Protein AF-A0A961WKL3-F1 (afdb_monomer_lite)

Sequence (100 aa):
MEDRRNLPPGEGRQTNGGPARDAPRPSEPAFNIPSIILALLALMAAIHGLREFLLTRDQDIALLLRAAYIPARYSLDGGLDLYAFTSPVTYSLLHGSWAH

Secondary structure (DSSP, 8-state):
--------S--------S-----------S----HHHHHHHHHHHHHHHHHHHT--HHHHHHHHHHHS--GGGGSTTT---HHHHHHHHHGGG--SSTT-

Foldseek 3Di:
DDDDPDDDPDPPPPPPPPPPPPPPDPPDPPDPDDVVVVVLVVQLVVVACCLPPPDDPVRNVVVCVQQADDVVLPDPPNDCDPSVVRNVPSNVSDDPDPVD

Structure (mmCIF, N/CA/C/O backbone):
data_AF-A0A961WKL3-F1
#
_entry.id   AF-A0A961WKL3-F1
#
loop_
_atom_site.group_PDB
_atom_site.id
_atom_site.type_symbol
_atom_site.label_atom_id
_atom_site.label_alt_id
_atom_site.label_comp_id
_atom_site.label_asym_id
_atom_site.label_entity_id
_atom_site.label_seq_id
_atom_site.pdbx_PDB_ins_code
_atom_site.Cartn_x
_atom_site.Cartn_y
_atom_site.Cartn_z
_atom_site.occupancy
_atom_site.B_iso_or_equiv
_atom_site.auth_seq_id
_atom_site.auth_comp_id
_atom_site.auth_asym_id
_atom_site.auth_atom_id
_atom_site.pdbx_PDB_model_num
ATOM 1 N N . MET A 1 1 ? -28.789 -25.488 78.385 1.00 49.97 1 MET A N 1
ATOM 2 C CA . MET A 1 1 ? -29.364 -26.476 77.455 1.00 49.97 1 MET A CA 1
ATOM 3 C C . MET A 1 1 ? -30.839 -26.145 77.285 1.00 49.97 1 MET A C 1
ATOM 5 O O . MET A 1 1 ? -31.570 -26.324 78.243 1.00 49.97 1 MET A O 1
ATOM 9 N N . GLU A 1 2 ? -31.375 -25.535 76.232 1.00 54.06 2 GLU A N 1
ATOM 10 C CA . GLU A 1 2 ? -30.869 -24.846 75.043 1.00 54.06 2 GLU A CA 1
ATOM 11 C C . GLU A 1 2 ? -31.909 -23.771 74.685 1.00 54.06 2 GLU A C 1
ATOM 13 O O . GLU A 1 2 ? -33.106 -23.903 74.947 1.00 54.06 2 GLU A O 1
ATOM 18 N N . ASP A 1 3 ? -31.391 -22.712 74.084 1.00 55.91 3 ASP A N 1
ATOM 19 C CA . ASP A 1 3 ? -32.046 -21.560 73.486 1.00 55.91 3 ASP A CA 1
ATOM 20 C C . ASP A 1 3 ? -33.142 -21.942 72.469 1.00 55.91 3 ASP A C 1
ATOM 22 O O . ASP A 1 3 ? -32.879 -22.582 71.453 1.00 55.91 3 ASP A O 1
ATOM 26 N N . ARG A 1 4 ? -34.392 -21.544 72.743 1.00 58.19 4 ARG A N 1
ATOM 27 C CA . ARG A 1 4 ? -35.541 -21.683 71.828 1.00 58.19 4 ARG A CA 1
ATOM 28 C C . ARG A 1 4 ? -36.207 -20.340 71.523 1.00 58.19 4 ARG A C 1
ATOM 30 O O . ARG A 1 4 ? -37.432 -20.243 71.523 1.00 58.19 4 ARG A O 1
ATOM 37 N N . ARG A 1 5 ? -35.423 -19.284 71.287 1.00 65.12 5 ARG A N 1
ATOM 38 C CA . ARG A 1 5 ? -35.965 -17.961 70.922 1.00 65.12 5 ARG A CA 1
ATOM 39 C C . ARG A 1 5 ? -35.424 -17.389 69.613 1.00 65.12 5 ARG A C 1
ATOM 41 O O . ARG A 1 5 ? -35.256 -16.179 69.522 1.00 65.12 5 ARG A O 1
ATOM 48 N N . ASN A 1 6 ? -35.198 -18.209 68.584 1.00 60.62 6 ASN A N 1
ATOM 49 C CA . ASN A 1 6 ? -34.945 -17.654 67.250 1.00 60.62 6 ASN A CA 1
ATOM 50 C C . ASN A 1 6 ? -35.195 -18.639 66.099 1.00 60.62 6 ASN A C 1
ATOM 52 O O . ASN A 1 6 ? -34.264 -19.195 65.525 1.00 60.62 6 ASN A O 1
ATOM 56 N N . LEU A 1 7 ? -36.460 -18.824 65.715 1.00 63.84 7 LEU A N 1
ATOM 57 C CA . LEU A 1 7 ? -36.760 -19.317 64.373 1.00 63.84 7 LEU A CA 1
ATOM 58 C C . LEU A 1 7 ? -37.830 -18.418 63.740 1.00 63.84 7 LEU A C 1
ATOM 60 O O . LEU A 1 7 ? -38.963 -18.407 64.228 1.00 63.84 7 LEU A O 1
ATOM 64 N N . PRO A 1 8 ? -37.492 -17.623 62.710 1.00 65.19 8 PRO A N 1
ATOM 65 C CA . PRO A 1 8 ? -38.488 -16.842 61.994 1.00 65.19 8 PRO A CA 1
ATOM 66 C C . PRO A 1 8 ? -39.473 -17.791 61.285 1.00 65.19 8 PRO A C 1
ATOM 68 O O . PRO A 1 8 ? -39.035 -18.700 60.575 1.00 65.19 8 PRO A O 1
ATOM 71 N N . PRO A 1 9 ? -40.796 -17.615 61.453 1.00 62.53 9 PRO A N 1
ATOM 72 C CA . PRO A 1 9 ? -41.780 -18.348 60.678 1.00 62.53 9 PRO A CA 1
ATOM 73 C C . PRO A 1 9 ? -41.865 -17.725 59.287 1.00 62.53 9 PRO A C 1
ATOM 75 O O . PRO A 1 9 ? -42.278 -16.578 59.122 1.00 62.53 9 PRO A O 1
ATOM 78 N N . GLY A 1 10 ? -41.459 -18.493 58.285 1.00 55.38 10 GLY A N 1
ATOM 79 C CA . GLY A 1 10 ? -41.568 -18.088 56.895 1.00 55.38 10 GLY A CA 1
ATOM 80 C C . GLY A 1 10 ? -40.382 -18.570 56.092 1.00 55.38 10 GLY A C 1
ATOM 81 O O . GLY A 1 10 ? -39.572 -17.768 55.636 1.00 55.38 10 GLY A O 1
ATOM 82 N N . GLU A 1 11 ? -40.325 -19.880 55.847 1.00 57.47 11 GLU A N 1
ATOM 83 C CA . GLU A 1 11 ? -39.882 -20.344 54.538 1.00 57.47 11 GLU A CA 1
ATOM 84 C C . GLU A 1 11 ? -40.754 -19.629 53.501 1.00 57.47 11 GLU A C 1
ATOM 86 O O . GLU A 1 11 ? -41.847 -20.068 53.139 1.00 57.47 11 GLU A O 1
ATOM 91 N N . GLY A 1 12 ? -40.275 -18.471 53.049 1.00 51.28 12 GLY A N 1
ATOM 92 C CA . GLY A 1 12 ? -40.634 -17.931 51.759 1.00 51.28 12 GLY A CA 1
ATOM 93 C C . GLY A 1 12 ? -40.217 -18.989 50.761 1.00 51.28 12 GLY A C 1
ATOM 94 O O . GLY A 1 12 ? -39.053 -19.060 50.374 1.00 51.28 12 GLY A O 1
ATOM 95 N N . ARG A 1 13 ? -41.165 -19.872 50.443 1.00 58.28 13 ARG A N 1
ATOM 96 C CA . ARG A 1 13 ? -41.098 -20.857 49.380 1.00 58.28 13 ARG A CA 1
ATOM 97 C C . ARG A 1 13 ? -40.407 -20.177 48.207 1.00 58.28 13 ARG A C 1
ATOM 99 O O . ARG A 1 13 ? -41.001 -19.320 47.557 1.00 58.28 13 ARG A O 1
ATOM 106 N N . GLN A 1 14 ? -39.150 -20.531 47.962 1.00 57.97 14 GLN A N 1
ATOM 107 C CA . GLN A 1 14 ? -38.454 -20.140 46.748 1.00 57.97 14 GLN A CA 1
ATOM 108 C C . GLN A 1 14 ? -39.106 -20.929 45.607 1.00 57.97 14 GLN A C 1
ATOM 110 O O . GLN A 1 14 ? -38.557 -21.892 45.086 1.00 57.97 14 GLN A O 1
ATOM 115 N N . THR A 1 15 ? -40.337 -20.562 45.241 1.00 53.31 15 THR A N 1
ATOM 116 C CA . THR A 1 15 ? -40.930 -20.932 43.964 1.00 53.31 15 THR A CA 1
ATOM 117 C C . THR A 1 15 ? -40.273 -20.060 42.917 1.00 53.31 15 THR A C 1
ATOM 119 O O . THR A 1 15 ? -40.861 -19.100 42.428 1.00 53.31 15 THR A O 1
ATOM 122 N N . ASN A 1 16 ? -39.036 -20.377 42.569 1.00 53.50 16 ASN A N 1
ATOM 123 C CA . ASN A 1 16 ? -38.542 -19.975 41.265 1.00 53.50 16 ASN A CA 1
ATOM 124 C C . ASN A 1 16 ? -38.178 -21.210 40.448 1.00 53.50 16 ASN A C 1
ATOM 126 O O . ASN A 1 16 ? -37.098 -21.338 39.896 1.00 53.50 16 ASN A O 1
ATOM 130 N N . GLY A 1 17 ? -39.139 -22.134 40.400 1.00 54.88 17 GLY A N 1
ATOM 131 C CA . GLY A 1 17 ? -39.316 -23.072 39.297 1.00 54.88 17 GLY A CA 1
ATOM 132 C C . GLY A 1 17 ? -40.218 -22.471 38.216 1.00 54.88 17 GLY A C 1
ATOM 133 O O . GLY A 1 17 ? -41.098 -23.156 37.704 1.00 54.88 17 GLY A O 1
ATOM 134 N N . GLY A 1 18 ? -40.079 -21.176 37.914 1.00 57.91 18 GLY A N 1
ATOM 135 C CA . GLY A 1 18 ? -40.577 -20.670 36.638 1.00 57.91 18 GLY A CA 1
ATOM 136 C C . GLY A 1 18 ? -39.663 -21.216 35.542 1.00 57.91 18 GLY A C 1
ATOM 137 O O . GLY A 1 18 ? -38.470 -21.352 35.816 1.00 57.91 18 GLY A O 1
ATOM 138 N N . PRO A 1 19 ? -40.156 -21.542 34.329 1.00 57.03 19 PRO A N 1
ATOM 139 C CA . PRO A 1 19 ? -39.253 -21.813 33.222 1.00 57.03 19 PRO A CA 1
ATOM 140 C C . PRO A 1 19 ? -38.371 -20.575 33.129 1.00 57.03 19 PRO A C 1
ATOM 142 O O . PRO A 1 19 ? -38.876 -19.487 32.831 1.00 57.03 19 PRO A O 1
ATOM 145 N N . ALA A 1 20 ? -37.098 -20.711 33.513 1.00 62.50 20 ALA A N 1
ATOM 146 C CA . ALA A 1 20 ? -36.095 -19.711 33.228 1.00 62.50 20 ALA A CA 1
ATOM 147 C C . ALA A 1 20 ? -36.172 -19.606 31.719 1.00 62.50 20 ALA A C 1
ATOM 149 O O . ALA A 1 20 ? -35.775 -20.525 31.009 1.00 62.50 20 ALA A O 1
ATOM 150 N N . ARG A 1 21 ? -36.898 -18.585 31.260 1.00 61.62 21 ARG A N 1
ATOM 151 C CA . ARG A 1 21 ? -37.139 -18.357 29.854 1.00 61.62 21 ARG A CA 1
ATOM 152 C C . ARG A 1 21 ? -35.745 -18.367 29.272 1.00 61.62 21 ARG A C 1
ATOM 154 O O . ARG A 1 21 ? -34.927 -17.542 29.684 1.00 61.62 21 ARG A O 1
ATOM 161 N N . ASP A 1 22 ? -35.489 -19.314 28.380 1.00 62.81 22 ASP A N 1
ATOM 162 C CA . ASP A 1 22 ? -34.414 -19.236 27.410 1.00 62.81 22 ASP A CA 1
ATOM 163 C C . ASP A 1 22 ? -34.697 -17.982 26.576 1.00 62.81 22 ASP A C 1
ATOM 165 O O . ASP A 1 22 ? -35.193 -18.032 25.454 1.00 62.81 22 ASP A O 1
ATOM 169 N N . ALA A 1 23 ? -34.515 -16.813 27.188 1.00 69.31 23 ALA A N 1
ATOM 170 C CA . ALA A 1 23 ? -34.513 -15.548 26.508 1.00 69.31 23 ALA A CA 1
ATOM 171 C C . ALA A 1 23 ? -33.313 -15.656 25.570 1.00 69.31 23 ALA A C 1
ATOM 173 O O . ALA A 1 23 ? -32.206 -15.912 26.064 1.00 69.31 23 ALA A O 1
ATOM 174 N N . PRO A 1 24 ? -33.511 -15.538 24.245 1.00 72.38 24 PRO A N 1
ATOM 175 C CA . PRO A 1 24 ? -32.404 -15.565 23.309 1.00 72.38 24 PRO A CA 1
ATOM 176 C C . PRO A 1 24 ? -31.370 -14.558 23.801 1.00 72.38 24 PRO A C 1
ATOM 178 O O . PRO A 1 24 ? -31.672 -13.368 23.922 1.00 72.38 24 PRO A O 1
ATOM 181 N N . ARG A 1 25 ? -30.181 -15.045 24.179 1.00 75.75 25 ARG A N 1
ATOM 182 C CA . ARG A 1 25 ? -29.086 -14.149 24.548 1.00 75.75 25 ARG A CA 1
ATOM 183 C C . ARG A 1 25 ? -28.879 -13.232 23.344 1.00 75.75 25 ARG A C 1
ATOM 185 O O . ARG A 1 25 ? -28.820 -13.762 22.231 1.00 75.75 25 ARG A O 1
ATOM 192 N N . PRO A 1 26 ? -28.816 -11.902 23.528 1.00 77.81 26 PRO A N 1
ATOM 193 C CA . PRO A 1 26 ? -28.523 -11.000 22.429 1.00 77.81 26 PRO A CA 1
ATOM 194 C C . PRO A 1 26 ? -27.272 -11.510 21.721 1.00 77.81 26 PRO A C 1
ATOM 196 O O . PRO A 1 26 ? -26.235 -11.695 22.358 1.00 77.81 26 PRO A O 1
ATOM 199 N N . SER A 1 27 ? -27.397 -11.829 20.436 1.00 76.69 27 SER A N 1
ATOM 200 C CA . SER A 1 27 ? -26.259 -12.250 19.632 1.00 76.69 27 SER A CA 1
ATOM 201 C C . SER A 1 27 ? -25.276 -11.089 19.592 1.00 76.69 27 SER A C 1
ATOM 203 O O . SER A 1 27 ? -25.609 -10.020 19.073 1.00 76.69 27 SER A O 1
ATOM 205 N N . GLU A 1 28 ? -24.093 -11.282 20.169 1.00 76.88 28 GLU A N 1
ATOM 206 C CA . GLU A 1 28 ? -23.023 -10.302 20.054 1.00 76.88 28 GLU A CA 1
ATOM 207 C C . GLU A 1 28 ? -22.651 -10.144 18.572 1.00 76.88 28 GLU A C 1
ATOM 209 O O . GLU A 1 28 ? -22.670 -11.130 17.823 1.00 76.88 28 GLU A O 1
ATOM 214 N N . PRO A 1 29 ? -22.351 -8.917 18.110 1.00 81.19 29 PRO A N 1
ATOM 215 C CA . PRO A 1 29 ? -21.941 -8.704 16.734 1.00 81.19 29 PRO A CA 1
ATOM 216 C C . PRO A 1 29 ? -20.736 -9.586 16.402 1.00 81.19 29 PRO A C 1
ATOM 218 O O . PRO A 1 29 ? -19.703 -9.504 17.064 1.00 81.19 29 PRO A O 1
ATOM 221 N N . ALA A 1 30 ? -20.849 -10.390 15.342 1.00 75.44 30 ALA A N 1
ATOM 222 C CA . ALA A 1 30 ? -19.769 -11.277 14.902 1.00 75.44 30 ALA A CA 1
ATOM 223 C C . ALA A 1 30 ? -18.467 -10.518 14.574 1.00 75.44 30 ALA A C 1
ATOM 225 O O . ALA A 1 30 ? -17.381 -11.082 14.653 1.00 75.44 30 ALA A O 1
ATOM 226 N N . PHE A 1 31 ? -18.573 -9.227 14.242 1.00 72.31 31 PHE A N 1
ATOM 227 C CA . PHE A 1 31 ? -17.450 -8.337 13.963 1.00 72.31 31 PHE A CA 1
ATOM 228 C C . PHE A 1 31 ? -17.418 -7.176 14.958 1.00 72.31 31 PHE A C 1
ATOM 230 O O . PHE A 1 31 ? -17.795 -6.050 14.641 1.00 72.31 31 PHE A O 1
ATOM 237 N N . ASN A 1 32 ? -16.931 -7.446 16.168 1.00 83.12 32 ASN A N 1
ATOM 238 C CA . ASN A 1 32 ? -16.559 -6.415 17.139 1.00 83.12 32 ASN A CA 1
ATOM 239 C C . ASN A 1 32 ? -15.104 -5.950 16.919 1.00 83.12 32 ASN A C 1
ATOM 241 O O . ASN A 1 32 ? -14.271 -6.020 17.821 1.00 83.12 32 ASN A O 1
ATOM 245 N N . ILE A 1 33 ? -14.769 -5.545 15.691 1.00 87.19 33 ILE A N 1
ATOM 246 C CA . ILE A 1 33 ? -13.446 -4.999 15.356 1.00 87.19 33 ILE A CA 1
ATOM 247 C C . ILE A 1 33 ? -13.535 -3.487 15.127 1.00 87.19 33 ILE A C 1
ATOM 249 O O . ILE A 1 33 ? -14.508 -3.016 14.534 1.00 87.19 33 ILE A O 1
ATOM 253 N N . PRO A 1 34 ? -12.522 -2.707 15.552 1.00 92.06 34 PRO A N 1
ATOM 254 C CA . PRO A 1 34 ? -12.419 -1.296 15.204 1.00 92.06 34 PRO A CA 1
ATOM 255 C C . PRO A 1 34 ? -12.557 -1.083 13.692 1.00 92.06 34 PRO A C 1
ATOM 257 O O . PRO A 1 34 ? -11.930 -1.787 12.898 1.00 92.06 34 PRO A O 1
ATOM 260 N N . SER A 1 35 ? -13.335 -0.077 13.289 1.00 91.69 35 SER A N 1
ATOM 261 C CA . SER A 1 35 ? -13.619 0.222 11.876 1.00 91.69 35 SER A CA 1
ATOM 262 C C . SER A 1 35 ? -12.358 0.420 11.030 1.00 91.69 35 S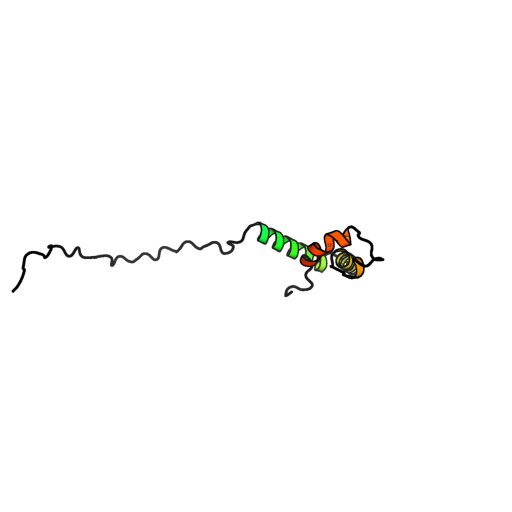ER A C 1
ATOM 264 O O . SER A 1 35 ? -12.338 0.052 9.857 1.00 91.69 35 SER A O 1
ATOM 266 N N . ILE A 1 36 ? -11.281 0.938 11.629 1.00 95.06 36 ILE A N 1
ATOM 267 C CA . ILE A 1 36 ? -9.991 1.115 10.956 1.00 95.06 36 ILE A CA 1
ATOM 268 C C . ILE A 1 36 ? -9.357 -0.214 10.530 1.00 95.06 36 ILE A C 1
ATOM 270 O O . ILE A 1 36 ? -8.756 -0.283 9.463 1.00 95.06 36 ILE A O 1
ATOM 274 N N . ILE A 1 37 ? -9.530 -1.283 11.314 1.00 93.94 37 ILE A N 1
ATOM 275 C CA . ILE A 1 37 ? -9.012 -2.611 10.965 1.00 93.94 37 ILE A CA 1
ATOM 276 C C . ILE A 1 37 ? -9.766 -3.140 9.748 1.00 93.94 37 ILE A C 1
ATOM 278 O O . ILE A 1 37 ? -9.143 -3.611 8.803 1.00 93.94 37 ILE A O 1
ATOM 282 N N . LEU A 1 38 ? -11.094 -2.994 9.731 1.00 92.62 38 LEU A N 1
ATOM 283 C CA . LEU A 1 38 ? -11.911 -3.387 8.584 1.00 92.62 38 LEU A CA 1
ATOM 284 C C . LEU A 1 38 ? -11.526 -2.603 7.320 1.00 92.62 38 LEU A C 1
ATOM 286 O O . LEU A 1 38 ? -11.416 -3.188 6.247 1.00 92.62 38 LEU A O 1
ATOM 290 N N . ALA A 1 39 ? -11.282 -1.297 7.451 1.00 94.44 39 ALA A N 1
ATOM 291 C CA . ALA A 1 39 ? -10.849 -0.457 6.340 1.00 94.44 39 ALA A CA 1
ATOM 292 C C . ALA A 1 39 ? -9.477 -0.882 5.793 1.00 94.44 39 ALA A C 1
ATOM 294 O O . ALA A 1 39 ? -9.311 -0.980 4.579 1.00 94.44 39 ALA A O 1
ATOM 295 N N . LEU A 1 40 ? -8.513 -1.176 6.672 1.00 94.81 40 LEU A N 1
ATOM 296 C CA . LEU A 1 40 ? -7.205 -1.690 6.265 1.00 94.81 40 LEU A CA 1
ATOM 297 C C . LEU A 1 40 ? -7.343 -3.031 5.545 1.00 94.81 40 LEU A C 1
ATOM 299 O O . LEU A 1 40 ? -6.784 -3.192 4.468 1.00 94.81 40 LEU A O 1
ATOM 303 N N . LEU A 1 41 ? -8.142 -3.952 6.082 1.00 93.56 41 LEU A N 1
ATOM 304 C CA . LEU A 1 41 ? -8.365 -5.277 5.501 1.00 93.56 41 LEU A CA 1
ATOM 305 C C . LEU A 1 41 ? -9.013 -5.180 4.110 1.00 93.56 41 LEU A C 1
ATOM 307 O O . LEU A 1 41 ? -8.557 -5.820 3.162 1.00 93.56 41 LEU A O 1
ATOM 311 N N . ALA A 1 42 ? -10.009 -4.304 3.961 1.00 94.31 42 ALA A N 1
ATOM 312 C CA . ALA A 1 42 ? -10.616 -3.992 2.671 1.00 94.31 42 ALA A CA 1
ATOM 313 C C . ALA A 1 42 ? -9.603 -3.383 1.685 1.00 94.31 42 ALA A C 1
ATOM 315 O O . ALA A 1 42 ? -9.596 -3.748 0.510 1.00 94.31 42 ALA A O 1
ATOM 316 N N . LEU A 1 43 ? -8.719 -2.496 2.155 1.00 95.56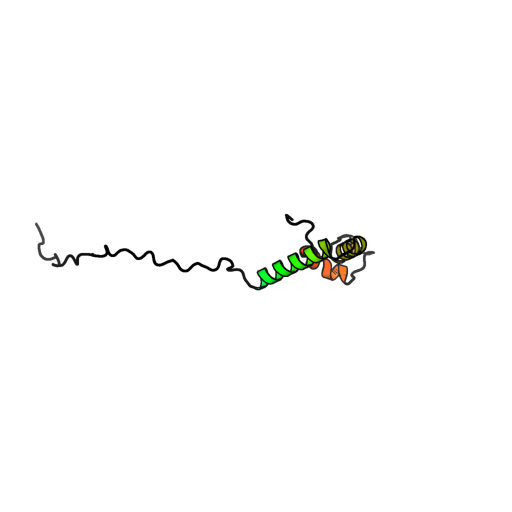 43 LEU A N 1
ATOM 317 C CA . LEU A 1 43 ? -7.661 -1.909 1.334 1.00 95.56 43 LEU A CA 1
ATOM 318 C C . LEU A 1 43 ? -6.674 -2.974 0.832 1.00 95.56 43 LEU A C 1
ATOM 320 O O . LEU A 1 43 ? -6.337 -2.963 -0.351 1.00 95.56 43 LEU A O 1
ATOM 324 N N . MET A 1 44 ? -6.240 -3.911 1.682 1.00 94.75 44 MET A N 1
ATOM 325 C CA . MET A 1 44 ? -5.316 -4.976 1.254 1.00 94.75 44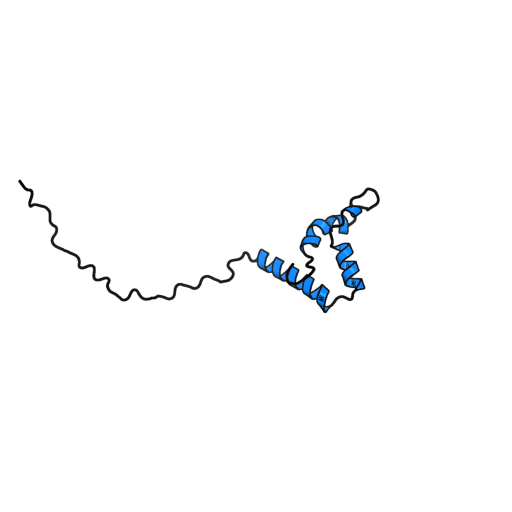 MET A CA 1
ATOM 326 C C . MET A 1 44 ? -5.972 -5.891 0.221 1.00 94.75 44 MET A C 1
ATOM 328 O O . MET A 1 44 ? -5.371 -6.183 -0.812 1.00 94.75 44 MET A O 1
ATOM 332 N N . ALA A 1 45 ? -7.227 -6.288 0.463 1.00 94.44 45 ALA A N 1
ATOM 333 C CA . ALA A 1 45 ? -8.000 -7.099 -0.472 1.00 94.44 45 ALA A CA 1
ATOM 334 C C . ALA A 1 45 ? -8.178 -6.396 -1.827 1.00 94.44 45 ALA A C 1
ATOM 336 O O . ALA A 1 45 ? -8.019 -7.024 -2.873 1.00 94.44 45 ALA A O 1
ATOM 337 N N . ALA A 1 46 ? -8.443 -5.086 -1.823 1.00 95.50 46 ALA A N 1
ATOM 338 C CA . ALA A 1 46 ? -8.550 -4.296 -3.044 1.00 95.50 46 ALA A CA 1
ATOM 339 C C . ALA A 1 46 ? -7.222 -4.246 -3.818 1.00 95.50 46 ALA A C 1
ATOM 341 O O . ALA A 1 46 ? -7.217 -4.455 -5.030 1.00 95.50 46 ALA A O 1
ATOM 342 N N . ILE A 1 47 ? -6.094 -4.017 -3.135 1.00 94.88 47 ILE A N 1
ATOM 343 C CA . ILE A 1 47 ? -4.763 -4.004 -3.764 1.00 94.88 47 ILE A CA 1
ATOM 344 C C . ILE A 1 47 ? -4.418 -5.386 -4.334 1.00 94.88 47 ILE A C 1
ATOM 346 O O . ILE A 1 47 ? -3.937 -5.474 -5.462 1.00 94.88 47 ILE A O 1
ATOM 350 N N . HIS A 1 48 ? -4.677 -6.464 -3.590 1.00 94.19 48 HIS A N 1
ATOM 351 C CA . HIS A 1 48 ? -4.422 -7.826 -4.061 1.00 94.19 48 HIS A CA 1
ATOM 352 C C . HIS A 1 48 ? -5.285 -8.169 -5.285 1.00 94.19 48 HIS A C 1
ATOM 354 O O . HIS A 1 48 ? -4.755 -8.615 -6.299 1.00 94.19 48 HIS A O 1
ATOM 360 N N . GLY A 1 49 ? -6.586 -7.862 -5.246 1.00 94.62 49 GLY A N 1
ATOM 361 C CA . GLY A 1 49 ? -7.483 -8.069 -6.385 1.00 94.62 49 GLY A CA 1
ATOM 362 C C . GLY A 1 49 ? -7.10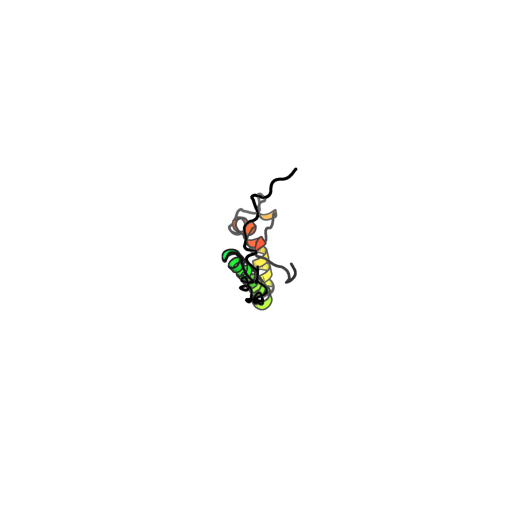3 -7.235 -7.614 1.00 94.62 49 GLY A C 1
ATOM 363 O O . GLY A 1 49 ? -7.139 -7.735 -8.734 1.00 94.62 49 GLY A O 1
ATOM 364 N N . LEU A 1 50 ? -6.676 -5.982 -7.422 1.00 95.12 50 LEU A N 1
ATOM 365 C CA . LEU A 1 50 ? -6.161 -5.134 -8.500 1.00 95.12 50 LEU A CA 1
ATOM 366 C C . LEU A 1 50 ? -4.959 -5.798 -9.195 1.00 95.12 50 LEU A C 1
ATOM 368 O O . LEU A 1 50 ? -4.916 -5.864 -10.422 1.00 95.12 50 LEU A O 1
ATOM 372 N N . ARG A 1 51 ? -4.004 -6.318 -8.418 1.00 94.75 51 ARG A N 1
ATOM 373 C CA . ARG A 1 51 ? -2.805 -6.982 -8.950 1.00 94.75 51 ARG A CA 1
ATOM 374 C C . ARG A 1 51 ? -3.126 -8.271 -9.703 1.00 94.75 51 ARG A C 1
ATOM 376 O O . ARG A 1 51 ? -2.549 -8.496 -10.758 1.00 94.75 51 ARG A O 1
ATOM 383 N N . GLU A 1 52 ? -4.054 -9.070 -9.184 1.00 92.94 52 GLU A N 1
ATOM 384 C CA . GLU A 1 52 ? -4.403 -10.371 -9.764 1.00 92.94 52 GLU A CA 1
ATOM 385 C C . GLU A 1 52 ? -5.231 -10.242 -11.050 1.00 92.94 52 GLU A C 1
ATOM 387 O O . GLU A 1 52 ? -5.031 -10.994 -12.001 1.00 92.94 52 GLU A O 1
ATOM 392 N N . PHE A 1 53 ? -6.170 -9.291 -11.093 1.00 94.00 53 PHE A N 1
ATOM 393 C CA . PHE A 1 53 ? -7.194 -9.272 -12.141 1.00 94.00 53 PHE A CA 1
ATOM 394 C C . PHE A 1 53 ? -7.057 -8.133 -13.154 1.00 94.00 53 PHE A C 1
ATOM 396 O O . PHE A 1 53 ? -7.606 -8.240 -14.250 1.00 94.00 53 PHE A O 1
ATOM 403 N N . LEU A 1 54 ? -6.392 -7.025 -12.807 1.00 95.94 54 LEU A N 1
ATOM 404 C CA . LEU A 1 54 ? -6.404 -5.802 -13.626 1.00 95.94 54 LEU A CA 1
ATOM 405 C C . LEU A 1 54 ? -5.031 -5.426 -14.193 1.00 95.94 54 LEU A C 1
ATOM 407 O O . LEU A 1 54 ? -4.977 -4.780 -15.240 1.00 95.94 54 LEU A O 1
ATOM 411 N N . LEU A 1 55 ? -3.933 -5.772 -13.517 1.00 95.12 55 LEU A N 1
ATOM 412 C CA . LEU A 1 55 ? -2.591 -5.389 -13.959 1.00 95.12 55 LEU A CA 1
ATOM 413 C C . LEU A 1 55 ? -2.026 -6.385 -14.970 1.00 95.12 55 LEU A C 1
ATOM 415 O O . LEU A 1 55 ? -2.148 -7.600 -14.831 1.00 95.12 55 LEU A O 1
ATOM 419 N N . THR A 1 56 ? -1.326 -5.862 -15.977 1.00 96.50 56 THR A N 1
ATOM 420 C CA . THR A 1 56 ? -0.441 -6.694 -16.795 1.00 96.50 56 THR A CA 1
ATOM 421 C C . THR A 1 56 ? 0.791 -7.098 -15.989 1.00 96.50 56 THR A C 1
ATOM 423 O O . THR A 1 56 ? 1.164 -6.444 -15.013 1.00 96.50 56 THR A O 1
ATOM 426 N N . ARG A 1 57 ? 1.487 -8.148 -16.434 1.00 94.44 57 ARG A N 1
ATOM 427 C CA . ARG A 1 57 ? 2.702 -8.638 -15.769 1.00 94.44 57 ARG A CA 1
ATOM 428 C C . ARG A 1 57 ? 3.752 -7.543 -15.551 1.00 94.44 57 ARG A C 1
ATOM 430 O O . ARG A 1 57 ? 4.322 -7.450 -14.469 1.00 94.44 57 ARG A O 1
ATOM 437 N N . ASP A 1 58 ? 3.984 -6.700 -16.553 1.00 96.94 58 ASP A N 1
ATOM 438 C CA . ASP A 1 58 ? 4.976 -5.625 -16.451 1.00 96.94 58 ASP A CA 1
ATOM 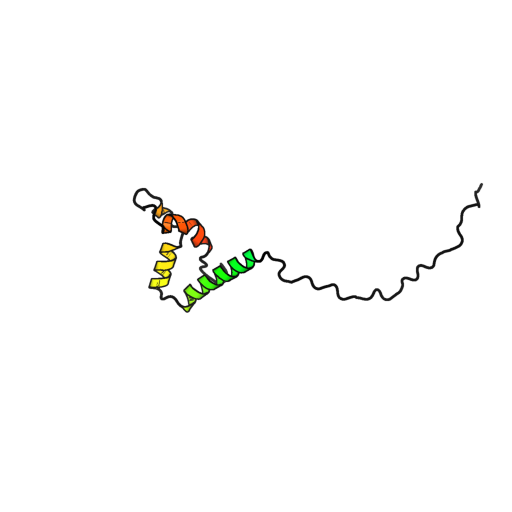439 C C . ASP A 1 58 ? 4.528 -4.529 -15.478 1.00 96.94 58 ASP A C 1
ATOM 441 O O . ASP A 1 58 ? 5.344 -3.989 -14.730 1.00 96.94 58 ASP A O 1
ATOM 445 N N . GLN A 1 59 ? 3.227 -4.224 -15.439 1.00 96.94 59 GLN A N 1
ATOM 446 C CA . GLN A 1 59 ? 2.664 -3.279 -14.475 1.00 96.94 59 GLN A CA 1
ATOM 447 C C . GLN A 1 59 ? 2.760 -3.813 -13.046 1.00 96.94 59 GLN A C 1
ATOM 449 O O . GLN A 1 59 ? 3.141 -3.053 -12.155 1.00 96.94 59 GLN A O 1
ATOM 454 N N . ASP A 1 60 ? 2.466 -5.098 -12.829 1.00 95.50 60 ASP A N 1
ATOM 455 C CA . ASP A 1 60 ? 2.574 -5.731 -11.512 1.00 95.50 60 ASP A CA 1
ATOM 456 C C . ASP A 1 60 ? 4.018 -5.728 -11.015 1.00 95.50 60 ASP A C 1
ATOM 458 O O . ASP A 1 60 ? 4.292 -5.258 -9.913 1.00 95.50 60 ASP A O 1
ATOM 462 N N . ILE A 1 61 ? 4.974 -6.126 -11.859 1.00 95.56 61 ILE A N 1
ATOM 463 C CA . ILE A 1 61 ? 6.402 -6.064 -11.518 1.00 95.56 61 ILE A CA 1
ATOM 464 C C . ILE A 1 61 ? 6.811 -4.629 -11.175 1.00 95.56 61 ILE A C 1
ATOM 466 O O . ILE A 1 61 ? 7.506 -4.393 -10.187 1.00 95.56 61 ILE A O 1
ATOM 470 N N . ALA A 1 62 ? 6.372 -3.647 -11.960 1.00 94.88 62 ALA A N 1
ATOM 471 C CA . ALA A 1 62 ? 6.731 -2.259 -11.717 1.00 94.88 62 ALA A CA 1
ATOM 472 C C . ALA A 1 62 ? 6.079 -1.701 -10.432 1.00 94.88 62 ALA A C 1
ATOM 474 O O . ALA A 1 62 ? 6.682 -0.864 -9.754 1.00 94.88 62 ALA A O 1
ATOM 475 N N . LEU A 1 63 ? 4.868 -2.142 -10.078 1.00 94.56 63 LEU A N 1
ATOM 476 C CA . LEU A 1 63 ? 4.222 -1.837 -8.799 1.00 94.56 63 LEU A CA 1
ATOM 477 C C . LEU A 1 63 ? 4.995 -2.475 -7.639 1.00 94.56 63 LEU A C 1
ATOM 479 O O . LEU A 1 63 ? 5.355 -1.772 -6.696 1.00 94.56 63 LEU A O 1
ATOM 483 N N . LEU A 1 64 ? 5.294 -3.773 -7.737 1.00 94.50 64 LEU A N 1
ATOM 484 C CA . LEU A 1 64 ? 6.056 -4.530 -6.745 1.00 94.50 64 LEU A CA 1
ATOM 485 C C . LEU A 1 64 ? 7.403 -3.877 -6.477 1.00 94.50 64 LEU A C 1
ATOM 487 O O . LEU A 1 64 ? 7.735 -3.624 -5.327 1.00 94.50 64 LEU A O 1
ATOM 491 N N . LEU A 1 65 ? 8.153 -3.525 -7.521 1.00 93.81 65 LEU A N 1
ATOM 492 C CA . LEU A 1 65 ? 9.434 -2.853 -7.350 1.00 93.81 65 LEU A CA 1
ATOM 493 C C . LEU A 1 65 ? 9.270 -1.536 -6.590 1.00 93.81 65 LEU A C 1
ATOM 495 O O . LEU A 1 65 ? 10.084 -1.237 -5.730 1.00 93.81 65 LEU A O 1
ATOM 499 N N . ARG A 1 66 ? 8.237 -0.735 -6.858 1.00 93.38 66 ARG A N 1
ATOM 500 C CA . ARG A 1 66 ? 8.032 0.563 -6.186 1.00 93.38 66 ARG A CA 1
ATOM 501 C C . ARG A 1 66 ? 7.567 0.422 -4.738 1.00 93.38 66 ARG A C 1
ATOM 503 O O . ARG A 1 66 ? 8.060 1.160 -3.891 1.00 93.38 66 ARG A O 1
ATOM 510 N N . ALA A 1 67 ? 6.661 -0.509 -4.462 1.00 94.56 67 ALA A N 1
ATOM 511 C CA . ALA A 1 67 ? 6.039 -0.673 -3.150 1.00 94.56 67 ALA A CA 1
ATOM 512 C C . ALA A 1 67 ? 6.784 -1.651 -2.221 1.00 94.56 67 ALA A C 1
ATOM 514 O O . ALA A 1 67 ? 6.634 -1.562 -1.007 1.00 94.56 67 ALA A O 1
ATOM 515 N N . ALA A 1 68 ? 7.607 -2.560 -2.747 1.00 94.06 68 ALA A N 1
ATOM 516 C CA . ALA A 1 68 ? 8.391 -3.471 -1.924 1.00 94.06 68 ALA A CA 1
ATOM 517 C C . ALA A 1 68 ? 9.528 -2.743 -1.201 1.00 94.06 68 ALA A C 1
ATOM 519 O O . ALA A 1 68 ? 10.192 -1.854 -1.745 1.00 94.06 68 ALA A O 1
ATOM 520 N N . TYR A 1 69 ? 9.792 -3.191 0.022 1.00 93.12 69 TYR A N 1
ATOM 521 C CA . TYR A 1 69 ? 10.951 -2.772 0.786 1.00 93.12 69 TYR A CA 1
ATOM 522 C C . TYR A 1 69 ? 12.199 -3.480 0.243 1.00 93.12 69 TYR A C 1
ATOM 524 O O . TYR A 1 69 ? 12.358 -4.691 0.395 1.00 93.12 69 TYR A O 1
ATOM 532 N N . ILE A 1 70 ? 13.077 -2.721 -0.418 1.00 91.19 70 ILE A N 1
ATOM 533 C CA . ILE A 1 70 ? 14.325 -3.217 -1.014 1.00 91.19 70 ILE A CA 1
ATOM 534 C C . ILE A 1 70 ? 15.498 -2.557 -0.275 1.00 91.19 70 ILE A C 1
ATOM 536 O O . ILE A 1 70 ? 15.790 -1.391 -0.551 1.00 91.19 70 ILE A O 1
ATOM 540 N N . PRO A 1 71 ? 16.210 -3.271 0.621 1.00 89.19 71 PRO A N 1
ATOM 541 C CA . PRO A 1 71 ? 17.296 -2.697 1.424 1.00 89.19 71 PRO A CA 1
ATOM 542 C C . PRO A 1 71 ? 18.382 -1.992 0.601 1.00 89.19 71 PRO A C 1
ATOM 544 O O . PRO A 1 71 ? 18.915 -0.968 1.023 1.00 89.19 71 PRO A O 1
ATOM 547 N N . ALA A 1 72 ? 18.666 -2.489 -0.608 1.00 88.06 72 ALA A N 1
ATOM 548 C CA . ALA A 1 72 ? 19.656 -1.899 -1.509 1.00 88.06 72 ALA A CA 1
ATOM 549 C C . ALA A 1 72 ? 19.365 -0.424 -1.867 1.00 88.06 72 ALA A C 1
ATOM 551 O O . ALA A 1 72 ? 20.301 0.320 -2.146 1.00 88.06 72 ALA A O 1
ATOM 552 N N . ARG A 1 73 ? 18.105 0.036 -1.790 1.00 86.25 73 ARG A N 1
ATOM 553 C CA . ARG A 1 73 ? 17.732 1.445 -2.035 1.00 86.25 73 ARG A CA 1
ATOM 554 C C . ARG A 1 73 ? 18.324 2.429 -1.033 1.00 86.25 73 ARG A C 1
ATOM 556 O O . ARG A 1 73 ? 18.519 3.588 -1.367 1.00 86.25 73 ARG A O 1
ATOM 563 N N . TYR A 1 74 ? 18.625 1.975 0.178 1.00 86.62 74 TYR A N 1
ATOM 564 C CA . TYR A 1 74 ? 19.155 2.828 1.247 1.00 86.62 74 TYR A CA 1
ATOM 565 C C . TYR A 1 74 ? 20.687 2.850 1.282 1.00 86.62 74 TYR A C 1
ATOM 567 O O . TYR A 1 74 ? 21.280 3.380 2.218 1.00 86.62 74 TYR A O 1
ATOM 575 N N . SER A 1 75 ? 21.335 2.250 0.280 1.00 86.12 75 SER A N 1
ATOM 576 C CA . SER A 1 75 ? 22.787 2.328 0.102 1.00 86.12 75 SER A CA 1
ATOM 577 C C . SER A 1 75 ? 23.179 3.689 -0.492 1.00 86.12 75 SER A C 1
ATOM 579 O O . SER A 1 75 ? 22.333 4.358 -1.083 1.00 86.12 75 SER A O 1
ATOM 581 N N . LEU A 1 76 ? 24.450 4.103 -0.357 1.00 70.06 76 LEU A N 1
ATOM 582 C CA . LEU A 1 76 ? 24.929 5.429 -0.804 1.00 70.06 76 LEU A CA 1
ATOM 583 C C . LEU A 1 76 ? 24.572 5.753 -2.269 1.00 70.06 76 LEU A C 1
ATOM 585 O O . LEU A 1 76 ? 24.301 6.909 -2.581 1.00 70.06 76 LEU A O 1
ATOM 589 N N . ASP A 1 77 ? 24.512 4.737 -3.130 1.00 75.06 77 ASP A N 1
ATOM 590 C CA . ASP A 1 77 ? 24.200 4.879 -4.558 1.00 75.06 77 ASP A CA 1
ATOM 591 C C . ASP A 1 77 ? 22.691 4.808 -4.879 1.00 75.06 77 ASP A C 1
ATOM 593 O O . ASP A 1 77 ? 22.280 5.099 -6.000 1.00 75.06 77 ASP A O 1
ATOM 597 N N . GLY A 1 78 ? 21.853 4.387 -3.922 1.00 69.06 78 GLY A N 1
ATOM 598 C CA . GLY A 1 78 ? 20.447 4.026 -4.148 1.00 69.06 78 GLY A CA 1
ATOM 599 C C . GLY A 1 78 ? 19.469 5.202 -4.199 1.00 69.06 78 GLY A C 1
ATOM 600 O O . GLY A 1 78 ? 18.398 5.063 -4.786 1.00 69.06 78 GLY A O 1
ATOM 601 N N . GLY A 1 79 ? 19.854 6.357 -3.646 1.00 70.81 79 GLY A N 1
ATOM 602 C CA . GLY A 1 79 ? 19.026 7.563 -3.581 1.00 70.81 79 GLY A CA 1
ATOM 603 C C . GLY A 1 79 ? 17.829 7.433 -2.625 1.00 70.81 79 GLY A C 1
ATOM 604 O O . GLY A 1 79 ? 17.061 6.478 -2.667 1.00 70.81 79 GLY A O 1
ATOM 605 N N . LEU A 1 80 ? 17.628 8.427 -1.755 1.00 84.75 80 LEU A N 1
ATOM 606 C CA . LEU A 1 80 ? 16.445 8.489 -0.885 1.00 84.75 80 LEU A CA 1
ATOM 607 C C . LEU A 1 80 ? 15.270 9.132 -1.626 1.00 84.75 80 LEU A C 1
ATOM 609 O O . LEU A 1 80 ? 14.898 10.277 -1.372 1.00 84.75 80 LEU A O 1
ATOM 613 N N . ASP A 1 81 ? 14.723 8.400 -2.590 1.00 86.25 81 ASP A N 1
ATOM 614 C CA . ASP A 1 81 ? 13.565 8.834 -3.360 1.00 86.25 81 ASP A CA 1
ATOM 615 C C . ASP A 1 81 ? 12.232 8.595 -2.617 1.00 86.25 81 ASP A C 1
ATOM 617 O O . ASP A 1 81 ? 12.171 8.092 -1.489 1.00 86.25 81 ASP A O 1
ATOM 621 N N . LEU A 1 82 ? 11.122 8.970 -3.258 1.00 91.06 82 LEU A N 1
ATOM 622 C CA . LEU A 1 82 ? 9.781 8.787 -2.696 1.00 91.06 82 LEU A CA 1
ATOM 623 C C . LEU A 1 82 ? 9.484 7.317 -2.348 1.00 91.06 82 LEU A C 1
ATOM 625 O O . LEU A 1 82 ? 8.779 7.035 -1.374 1.00 91.06 82 LEU A O 1
ATOM 629 N N . TYR A 1 83 ? 10.010 6.369 -3.123 1.00 91.06 83 TYR A N 1
ATOM 630 C CA . TYR A 1 83 ? 9.785 4.944 -2.902 1.00 91.06 83 TYR A CA 1
ATOM 631 C C . TYR A 1 83 ? 10.630 4.417 -1.741 1.00 91.06 83 TYR A C 1
ATOM 633 O O . TYR A 1 83 ? 10.150 3.591 -0.966 1.00 91.06 83 TYR A O 1
ATOM 641 N N . ALA A 1 84 ? 11.839 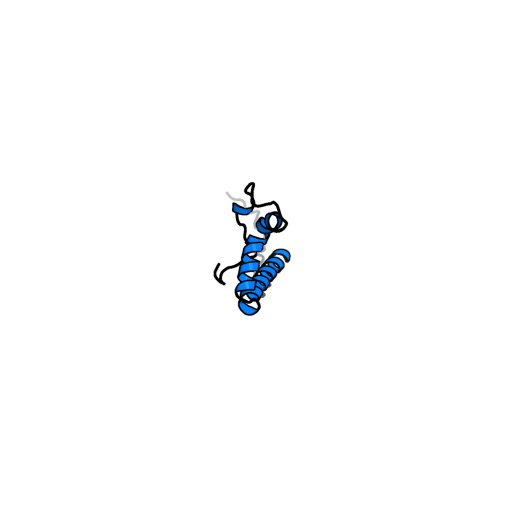4.938 -1.533 1.00 90.19 84 ALA A N 1
ATOM 642 C CA . ALA A 1 84 ? 12.616 4.686 -0.324 1.00 90.19 84 ALA A CA 1
ATOM 643 C C . ALA A 1 84 ? 11.880 5.182 0.935 1.00 90.19 84 ALA A C 1
ATOM 645 O O . ALA A 1 84 ? 11.928 4.535 1.977 1.00 90.19 84 ALA A O 1
ATOM 646 N N . PHE A 1 85 ? 11.128 6.281 0.864 1.00 91.44 85 PHE A N 1
ATOM 647 C CA . PHE A 1 85 ? 10.365 6.753 2.025 1.00 91.44 85 PHE A CA 1
ATOM 648 C C . PHE A 1 85 ? 9.063 5.971 2.267 1.00 91.44 85 PHE A C 1
ATOM 650 O O . PHE A 1 85 ? 8.691 5.713 3.409 1.00 91.44 85 PHE A O 1
ATOM 657 N N . THR A 1 86 ? 8.358 5.588 1.202 1.00 93.62 86 THR A N 1
ATOM 658 C CA . THR A 1 86 ? 7.024 4.965 1.305 1.00 93.62 86 THR A CA 1
ATOM 659 C C . THR A 1 86 ? 7.060 3.439 1.435 1.00 93.62 86 THR A C 1
ATOM 661 O O . THR A 1 86 ? 6.179 2.871 2.085 1.00 93.62 86 THR A O 1
ATOM 664 N N . SER A 1 87 ? 8.083 2.772 0.886 1.00 93.50 87 SER A N 1
ATOM 665 C CA . SER A 1 87 ? 8.201 1.303 0.878 1.00 93.50 87 SER A CA 1
ATOM 666 C C . SER A 1 87 ? 8.217 0.607 2.243 1.00 93.50 87 SER A C 1
ATOM 668 O O . SER A 1 87 ? 7.671 -0.493 2.306 1.00 93.50 87 SER A O 1
ATOM 670 N N . PRO A 1 88 ? 8.724 1.185 3.356 1.00 93.00 88 PRO A N 1
ATOM 671 C CA . PRO A 1 88 ? 8.616 0.542 4.668 1.00 93.00 88 PRO A CA 1
ATOM 672 C C . PRO A 1 88 ? 7.167 0.284 5.097 1.00 93.00 88 PRO A C 1
ATOM 674 O O . PRO A 1 88 ? 6.896 -0.667 5.824 1.00 93.00 88 PRO A O 1
ATOM 677 N N . VAL A 1 89 ? 6.231 1.118 4.631 1.00 94.56 89 VAL A N 1
ATOM 678 C CA . VAL A 1 89 ? 4.801 0.984 4.930 1.00 94.56 89 VAL A CA 1
ATOM 679 C C . VAL A 1 89 ? 4.084 0.228 3.817 1.00 94.56 89 VAL A C 1
ATOM 681 O O . VAL A 1 89 ? 3.344 -0.713 4.098 1.00 94.56 89 VAL A O 1
ATOM 684 N N . THR A 1 90 ? 4.298 0.594 2.551 1.00 94.69 90 THR A N 1
ATOM 685 C CA . THR A 1 90 ? 3.546 0.008 1.428 1.00 94.69 90 THR A CA 1
ATOM 686 C C . THR A 1 90 ? 3.885 -1.459 1.180 1.00 94.69 90 THR A C 1
ATOM 688 O O . THR A 1 90 ? 3.018 -2.187 0.704 1.00 94.69 90 THR A O 1
ATOM 691 N N . TYR A 1 91 ? 5.067 -1.927 1.592 1.00 93.06 91 TYR A N 1
ATOM 692 C CA . TYR A 1 91 ? 5.418 -3.349 1.588 1.00 93.06 91 TYR A CA 1
ATOM 693 C C . TYR A 1 91 ? 4.407 -4.189 2.371 1.00 93.06 91 TYR A C 1
ATOM 695 O O . TYR A 1 91 ? 3.985 -5.232 1.881 1.00 93.06 91 TYR A O 1
ATOM 703 N N . SER A 1 92 ? 3.966 -3.711 3.541 1.00 93.38 92 SER A N 1
ATOM 704 C CA . SER A 1 92 ? 2.986 -4.437 4.358 1.00 93.38 92 SER A CA 1
ATOM 705 C C . SER A 1 92 ? 1.652 -4.625 3.634 1.00 93.38 92 SER A C 1
ATOM 707 O O . SER A 1 92 ? 0.927 -5.564 3.935 1.00 93.38 92 SER A O 1
ATOM 709 N N . LEU A 1 93 ? 1.348 -3.769 2.647 1.00 93.25 93 LEU A N 1
ATOM 710 C CA . LEU A 1 93 ? 0.120 -3.818 1.858 1.00 93.25 93 LEU A CA 1
ATOM 711 C C . LEU A 1 93 ? 0.129 -4.898 0.765 1.00 93.25 93 LEU A C 1
ATOM 713 O O . LEU A 1 93 ? -0.930 -5.256 0.246 1.00 93.25 93 LEU A O 1
ATOM 717 N N . LEU A 1 94 ? 1.298 -5.433 0.407 1.00 92.81 94 LEU A N 1
ATOM 718 C CA . LEU A 1 94 ? 1.457 -6.382 -0.692 1.00 92.81 94 LEU A CA 1
ATOM 719 C C . LEU A 1 94 ? 1.283 -7.829 -0.219 1.00 92.81 94 LEU A C 1
ATOM 721 O O . LEU A 1 94 ? 2.049 -8.309 0.606 1.00 92.81 94 LEU A O 1
ATOM 725 N N . HIS A 1 95 ? 0.322 -8.543 -0.809 1.00 92.06 95 HIS A N 1
ATOM 726 C CA . HIS A 1 95 ? 0.092 -9.970 -0.550 1.00 92.06 95 HIS A CA 1
ATOM 727 C C . HIS A 1 95 ? 0.359 -10.794 -1.815 1.00 92.06 95 HIS A C 1
ATOM 729 O O . HIS A 1 95 ? -0.104 -10.440 -2.905 1.00 92.06 95 HIS A O 1
ATOM 735 N N . GLY A 1 96 ? 1.154 -11.862 -1.680 1.00 81.06 96 GLY A N 1
ATOM 736 C CA . GLY A 1 96 ? 1.598 -12.711 -2.795 1.00 81.06 96 GLY A CA 1
ATOM 737 C C . GLY A 1 96 ? 0.655 -13.869 -3.128 1.00 81.06 96 GLY A C 1
ATOM 738 O O . GLY A 1 96 ? 0.728 -14.420 -4.221 1.00 81.06 96 GLY A O 1
ATOM 739 N N . SER A 1 97 ? -0.228 -14.236 -2.203 1.00 83.44 97 SER A N 1
ATOM 740 C CA . SER A 1 97 ? -1.256 -15.256 -2.393 1.00 83.44 97 SER A CA 1
ATOM 741 C C . SER A 1 97 ? -2.356 -15.082 -1.346 1.00 83.44 97 SER A C 1
ATOM 743 O O . SER A 1 97 ? -2.174 -14.371 -0.362 1.00 83.44 97 SER A O 1
ATOM 745 N N . TRP A 1 98 ? -3.484 -15.762 -1.539 1.00 83.56 98 TRP A N 1
ATOM 746 C CA . TRP A 1 98 ? -4.626 -15.711 -0.620 1.00 83.56 98 TRP A CA 1
ATOM 747 C C . TRP A 1 98 ? -4.357 -16.279 0.780 1.00 83.56 98 TRP A C 1
ATOM 749 O O . TRP A 1 98 ? -5.085 -15.953 1.710 1.00 83.56 98 TRP A O 1
ATOM 759 N N . ALA A 1 99 ? -3.362 -17.158 0.922 1.00 85.06 99 ALA A N 1
ATOM 760 C CA . ALA A 1 99 ? -3.011 -17.796 2.195 1.00 85.06 99 ALA A CA 1
ATOM 761 C C . ALA A 1 99 ? -1.816 -17.131 2.903 1.00 85.06 99 ALA A C 1
ATOM 763 O O . ALA A 1 99 ? -1.389 -17.621 3.947 1.00 85.06 99 ALA A O 1
ATOM 764 N N . HIS A 1 100 ? -1.246 -16.092 2.290 1.00 76.62 100 HIS A N 1
ATOM 765 C CA . HIS A 1 100 ? -0.145 -15.301 2.832 1.00 76.62 100 HIS A CA 1
ATOM 766 C C . HIS A 1 100 ? -0.659 -14.346 3.908 1.00 76.62 100 HIS A C 1
ATOM 768 O O . HIS A 1 100 ? 0.040 -14.206 4.933 1.00 76.62 100 HIS A O 1
#

pLDDT: mean 82.21, std 14.68, range [49.97, 96.94]

Radius of gyration: 32.42 Å; chains: 1; bounding box: 67×35×94 Å